Protein AF-A0A6N9YLW7-F1 (afdb_monomer)

pLDDT: mean 79.81, std 13.14, range [43.16, 94.31]

Structure (mmCIF, N/CA/C/O backbone):
data_AF-A0A6N9YLW7-F1
#
_entry.id   AF-A0A6N9YLW7-F1
#
loop_
_atom_site.group_PDB
_atom_site.id
_atom_site.type_symbol
_atom_site.label_atom_id
_atom_site.label_alt_id
_atom_site.label_comp_id
_atom_site.label_asym_id
_atom_site.label_entity_id
_atom_site.label_seq_id
_atom_site.pdbx_PDB_ins_code
_atom_site.Cartn_x
_atom_site.Cartn_y
_atom_site.Cartn_z
_atom_site.occupancy
_atom_site.B_iso_or_equiv
_atom_site.auth_seq_id
_atom_site.auth_comp_id
_atom_site.auth_asym_id
_atom_site.auth_atom_id
_atom_site.pdbx_PDB_model_num
ATOM 1 N N . MET A 1 1 ? 16.457 -6.841 2.985 1.00 51.88 1 MET A N 1
ATOM 2 C CA . MET A 1 1 ? 16.267 -6.088 4.238 1.00 51.88 1 MET A CA 1
ATOM 3 C C . MET A 1 1 ? 15.155 -6.797 4.977 1.00 51.88 1 MET A C 1
ATOM 5 O O . MET A 1 1 ? 14.087 -6.968 4.402 1.00 51.88 1 MET A O 1
ATOM 9 N N . THR A 1 2 ? 15.442 -7.293 6.173 1.00 47.06 2 THR A N 1
ATOM 10 C CA . THR A 1 2 ? 14.496 -8.070 6.980 1.00 47.06 2 THR A CA 1
ATOM 11 C C . THR A 1 2 ? 14.090 -7.180 8.144 1.00 47.06 2 THR A C 1
ATOM 13 O O . THR A 1 2 ? 14.969 -6.694 8.850 1.00 47.06 2 THR A O 1
ATOM 16 N N . SER A 1 3 ? 12.799 -6.882 8.269 1.00 43.56 3 SER A N 1
ATOM 17 C CA . SER A 1 3 ? 12.262 -6.167 9.426 1.00 43.56 3 SER A CA 1
ATOM 18 C C . SER A 1 3 ? 11.921 -7.190 10.507 1.00 43.56 3 SER A C 1
ATOM 20 O O . SER A 1 3 ? 11.307 -8.208 10.204 1.00 43.56 3 SER A O 1
ATOM 22 N N . ASP A 1 4 ? 12.303 -6.924 11.756 1.00 53.84 4 ASP A N 1
ATOM 23 C CA . ASP A 1 4 ? 11.953 -7.757 12.919 1.00 53.84 4 ASP A CA 1
ATOM 24 C C . ASP A 1 4 ? 10.526 -7.476 13.440 1.00 53.84 4 ASP A C 1
ATOM 26 O O . ASP A 1 4 ? 10.102 -8.048 14.444 1.00 53.84 4 ASP A O 1
ATOM 30 N N . VAL A 1 5 ? 9.780 -6.580 12.780 1.00 49.91 5 VAL A N 1
ATOM 31 C CA . VAL A 1 5 ? 8.469 -6.086 13.241 1.00 49.91 5 VAL A CA 1
ATOM 32 C C . VAL A 1 5 ? 7.308 -6.674 12.431 1.00 49.91 5 VAL A C 1
ATOM 34 O O . VAL A 1 5 ? 6.186 -6.736 12.927 1.00 49.91 5 VAL A O 1
ATOM 37 N N . THR A 1 6 ? 7.551 -7.166 11.212 1.00 54.22 6 THR A N 1
ATOM 38 C CA . THR A 1 6 ? 6.516 -7.798 10.376 1.00 54.22 6 THR A CA 1
ATOM 39 C C . THR A 1 6 ? 7.058 -9.050 9.691 1.00 54.22 6 THR A C 1
ATOM 41 O O . THR A 1 6 ? 8.241 -9.127 9.375 1.00 54.22 6 THR A O 1
ATOM 44 N N . THR A 1 7 ? 6.199 -10.030 9.388 1.00 60.72 7 THR A N 1
ATOM 45 C CA . THR A 1 7 ? 6.567 -11.181 8.533 1.00 60.72 7 THR A CA 1
ATOM 46 C C . THR A 1 7 ? 6.935 -10.740 7.107 1.00 60.72 7 THR A C 1
ATOM 48 O O . THR A 1 7 ? 7.427 -11.535 6.302 1.00 60.72 7 THR A O 1
ATOM 51 N N . HIS A 1 8 ? 6.729 -9.461 6.777 1.00 64.81 8 HIS A N 1
ATOM 52 C CA . HIS A 1 8 ? 6.967 -8.939 5.454 1.00 64.81 8 HIS A CA 1
ATOM 53 C C . HIS A 1 8 ? 8.431 -8.593 5.218 1.00 64.81 8 HIS A C 1
ATOM 55 O O . HIS A 1 8 ? 9.020 -7.725 5.859 1.00 64.81 8 HIS A O 1
ATOM 61 N N . THR A 1 9 ? 9.016 -9.269 4.234 1.00 62.50 9 THR A N 1
ATOM 62 C CA . THR A 1 9 ? 10.428 -9.103 3.883 1.00 62.50 9 THR A CA 1
ATOM 63 C C . THR A 1 9 ? 10.563 -8.391 2.541 1.00 62.50 9 THR A C 1
ATOM 65 O O . THR A 1 9 ? 9.782 -8.657 1.624 1.00 62.50 9 THR A O 1
ATOM 68 N N . ALA A 1 10 ? 11.559 -7.506 2.425 1.00 68.94 10 ALA A N 1
ATOM 69 C CA . ALA A 1 10 ? 11.998 -6.945 1.152 1.00 68.94 10 ALA A CA 1
ATOM 70 C C . ALA A 1 10 ? 13.254 -7.681 0.668 1.00 68.94 10 ALA A C 1
ATOM 72 O O . ALA A 1 10 ? 14.323 -7.595 1.294 1.00 68.94 10 ALA A O 1
ATOM 73 N N . THR A 1 11 ? 13.134 -8.381 -0.454 1.00 68.38 11 THR A N 1
ATOM 74 C CA . THR A 1 11 ? 14.220 -9.142 -1.076 1.00 68.38 11 THR A CA 1
ATOM 75 C C . THR A 1 11 ? 14.701 -8.409 -2.316 1.00 68.38 11 THR A C 1
ATOM 77 O O . THR A 1 11 ? 13.911 -7.917 -3.114 1.00 68.38 11 THR A O 1
ATOM 80 N N . ARG A 1 12 ? 16.018 -8.308 -2.468 1.00 70.69 12 ARG A N 1
ATOM 81 C CA . ARG A 1 12 ? 16.645 -7.700 -3.641 1.00 70.69 12 ARG A CA 1
ATOM 82 C C . ARG A 1 12 ? 16.675 -8.729 -4.772 1.00 70.69 12 ARG A C 1
ATOM 84 O O . ARG A 1 12 ? 17.126 -9.850 -4.543 1.00 70.69 12 ARG A O 1
ATOM 91 N N . LEU A 1 13 ? 16.200 -8.344 -5.952 1.00 68.88 13 LEU A N 1
ATOM 92 C CA . LEU A 1 13 ? 16.080 -9.221 -7.119 1.00 68.88 13 LEU A CA 1
ATOM 93 C C . LEU A 1 13 ? 17.311 -9.208 -8.028 1.00 68.88 13 LEU A C 1
ATOM 95 O O . LEU A 1 13 ? 17.555 -10.180 -8.739 1.00 68.88 13 LEU A O 1
ATOM 99 N N . ASP A 1 14 ? 18.084 -8.125 -8.022 1.00 67.94 14 ASP A N 1
ATOM 100 C CA . ASP A 1 14 ? 19.201 -7.925 -8.937 1.00 67.94 14 ASP A CA 1
ATOM 101 C C . ASP A 1 14 ? 20.530 -7.643 -8.219 1.00 67.94 14 ASP A C 1
ATOM 103 O O . ASP A 1 14 ? 20.611 -7.118 -7.101 1.00 67.94 14 ASP A O 1
ATOM 107 N N . CYS A 1 15 ? 21.625 -7.995 -8.893 1.00 64.19 15 CYS A N 1
ATOM 108 C CA . CYS A 1 15 ? 22.974 -7.734 -8.399 1.00 64.19 15 CYS A CA 1
ATOM 109 C C . CYS A 1 15 ? 23.293 -6.231 -8.360 1.00 64.19 15 CYS A C 1
ATOM 111 O O . CYS A 1 15 ? 24.091 -5.819 -7.521 1.00 64.19 15 CYS A O 1
ATOM 113 N N . ASP A 1 16 ? 22.627 -5.411 -9.180 1.00 66.75 16 ASP A N 1
ATOM 114 C CA . ASP A 1 16 ? 22.843 -3.959 -9.269 1.00 66.75 16 ASP A CA 1
ATOM 115 C C . ASP A 1 16 ? 22.109 -3.185 -8.155 1.00 66.75 16 ASP A C 1
ATOM 117 O O . ASP A 1 16 ? 22.674 -2.261 -7.568 1.00 66.75 16 ASP A O 1
ATOM 121 N N . GLY A 1 17 ? 20.965 -3.694 -7.680 1.00 62.91 17 GLY A N 1
ATOM 122 C CA . GLY A 1 17 ? 20.314 -3.285 -6.427 1.00 62.91 17 GLY A CA 1
ATOM 123 C C . GLY A 1 17 ? 19.210 -2.278 -6.527 1.00 62.91 17 GLY A C 1
ATOM 124 O O . GLY A 1 17 ? 18.818 -1.708 -5.495 1.00 62.91 17 GLY A O 1
ATOM 125 N N . ASP A 1 18 ? 18.719 -2.113 -7.739 1.00 75.06 18 ASP A N 1
ATOM 126 C CA . ASP A 1 18 ? 17.647 -1.202 -8.055 1.00 75.06 18 ASP A CA 1
ATOM 127 C C . ASP A 1 18 ? 16.300 -1.923 -8.096 1.00 75.06 18 ASP A C 1
ATOM 129 O O . ASP A 1 18 ? 15.279 -1.246 -8.025 1.00 75.06 18 ASP A O 1
ATOM 133 N N . LEU A 1 19 ? 16.278 -3.264 -8.107 1.00 81.62 19 LEU A N 1
ATOM 134 C CA . LEU A 1 19 ? 15.055 -4.061 -8.164 1.00 81.62 19 LEU A CA 1
ATOM 135 C C . LEU A 1 19 ? 14.818 -4.839 -6.867 1.00 81.62 19 LEU A C 1
ATOM 137 O O . LEU A 1 19 ? 15.679 -5.566 -6.361 1.00 81.62 19 LEU A O 1
ATOM 141 N N . TRP A 1 20 ? 13.610 -4.696 -6.341 1.00 84.75 20 TRP A N 1
ATOM 142 C CA . TRP A 1 20 ? 13.188 -5.251 -5.066 1.00 84.75 20 TRP A CA 1
ATOM 143 C C . TRP A 1 20 ? 11.800 -5.867 -5.179 1.00 84.75 20 TRP A C 1
ATOM 145 O O . TRP A 1 20 ? 10.935 -5.364 -5.886 1.00 84.75 20 TRP A O 1
ATOM 155 N N . GLU A 1 21 ? 11.580 -6.928 -4.420 1.00 85.00 21 GLU A N 1
ATOM 156 C CA . GLU A 1 21 ? 10.269 -7.519 -4.182 1.00 85.00 21 GLU A CA 1
ATOM 157 C C . GLU A 1 21 ? 9.931 -7.419 -2.706 1.00 85.00 21 GLU A C 1
ATOM 159 O O . GLU A 1 21 ? 10.799 -7.561 -1.840 1.00 85.00 21 GLU A O 1
ATOM 164 N N . VAL A 1 22 ? 8.652 -7.209 -2.419 1.00 84.75 22 VAL A N 1
ATOM 165 C CA . VAL A 1 22 ? 8.130 -7.191 -1.057 1.00 84.75 22 VAL A CA 1
ATOM 166 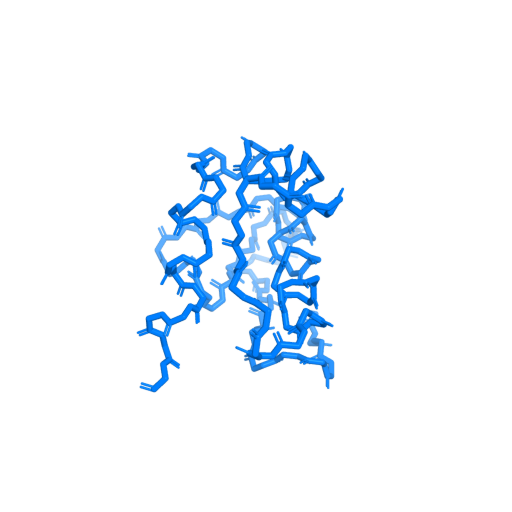C C . VAL A 1 22 ? 7.021 -8.223 -0.958 1.00 84.75 22 VAL A C 1
ATOM 168 O O . VAL A 1 22 ? 6.095 -8.225 -1.756 1.00 84.75 22 VAL A O 1
ATOM 171 N N . THR A 1 23 ? 7.106 -9.094 0.044 1.00 82.19 23 THR A N 1
ATOM 172 C CA . THR A 1 23 ? 6.201 -10.257 0.206 1.00 82.19 23 THR A CA 1
ATOM 173 C C . THR A 1 23 ? 4.692 -9.955 0.170 1.00 82.19 23 THR A C 1
ATOM 175 O O . THR A 1 23 ? 3.939 -10.812 -0.274 1.00 82.19 23 THR A O 1
ATOM 178 N N . TRP A 1 24 ? 4.233 -8.773 0.606 1.00 83.38 24 TRP 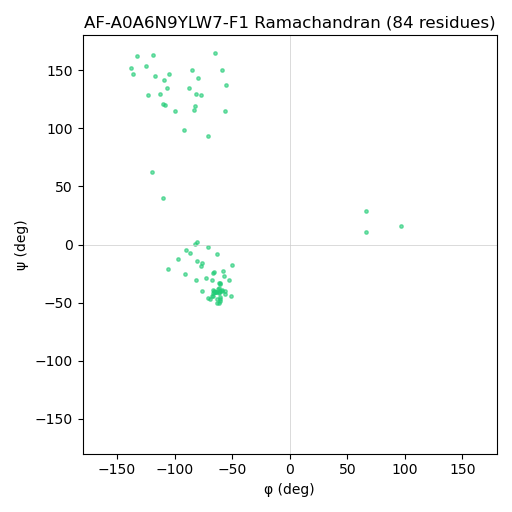A N 1
ATOM 179 C CA . TRP A 1 24 ? 2.808 -8.386 0.555 1.00 83.38 24 TRP A CA 1
ATOM 180 C C . TRP A 1 24 ? 2.394 -7.681 -0.747 1.00 83.38 24 TRP A C 1
ATOM 182 O O . TRP A 1 24 ? 1.215 -7.412 -0.966 1.00 83.38 24 TRP A O 1
ATOM 192 N N . LEU A 1 25 ? 3.357 -7.409 -1.628 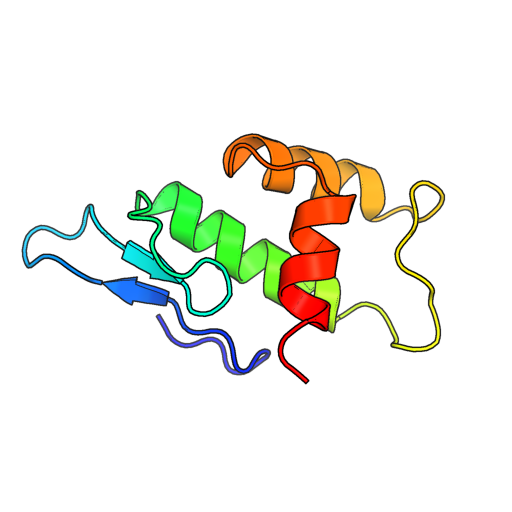1.00 86.69 25 LEU A N 1
ATOM 193 C CA . LEU A 1 25 ? 3.153 -6.941 -2.997 1.00 86.69 25 LEU A CA 1
ATOM 194 C C . LEU A 1 25 ? 3.768 -7.952 -3.972 1.00 86.69 25 LEU A C 1
ATOM 196 O O . LEU A 1 25 ? 4.719 -7.608 -4.683 1.00 86.69 25 LEU A O 1
ATOM 200 N N . PRO A 1 26 ? 3.262 -9.203 -3.997 1.00 78.19 26 PRO A N 1
ATOM 201 C CA . PRO A 1 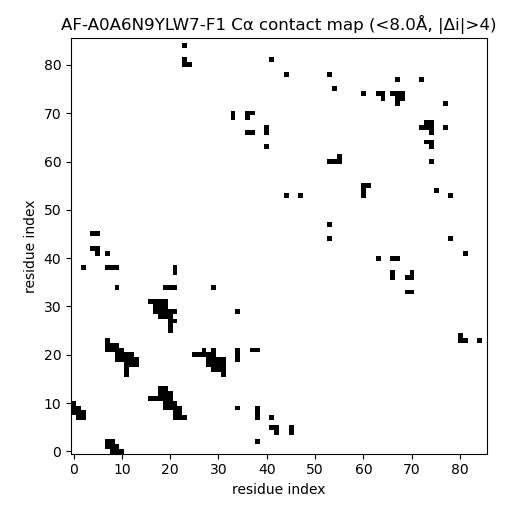26 ? 3.752 -10.197 -4.938 1.00 78.19 26 PRO A CA 1
ATOM 202 C C . PRO A 1 26 ? 3.552 -9.698 -6.376 1.00 78.19 26 PRO A C 1
ATOM 204 O O . PRO A 1 26 ? 2.644 -8.914 -6.660 1.00 78.19 26 PRO A O 1
ATOM 207 N N . ASP A 1 27 ? 4.438 -10.129 -7.272 1.00 82.00 27 ASP A N 1
ATOM 208 C CA . ASP A 1 27 ? 4.432 -9.794 -8.703 1.00 82.00 27 ASP A CA 1
ATOM 209 C C . ASP A 1 27 ? 4.709 -8.318 -9.045 1.00 82.00 27 ASP A C 1
ATOM 211 O O . ASP A 1 27 ? 4.558 -7.902 -10.199 1.00 82.00 27 ASP A O 1
ATOM 215 N N . ARG A 1 28 ? 5.149 -7.507 -8.072 1.00 84.19 28 ARG A N 1
ATOM 216 C CA . ARG A 1 28 ? 5.606 -6.134 -8.323 1.00 84.19 28 ARG A CA 1
ATOM 217 C C . ARG A 1 28 ? 7.109 -6.021 -8.133 1.00 84.19 28 ARG A C 1
ATOM 219 O O . ARG A 1 28 ? 7.632 -6.227 -7.042 1.00 84.19 28 ARG A O 1
ATOM 226 N N . VAL A 1 29 ? 7.778 -5.607 -9.205 1.00 87.06 29 VAL A N 1
ATOM 227 C CA . VAL A 1 29 ? 9.167 -5.161 -9.153 1.00 87.06 29 VAL A CA 1
ATOM 228 C C . VAL A 1 29 ? 9.175 -3.701 -8.720 1.00 87.06 29 VAL A C 1
ATOM 230 O O . VAL A 1 29 ? 8.648 -2.836 -9.418 1.00 87.06 29 VAL A O 1
ATOM 233 N N . LEU A 1 30 ? 9.748 -3.451 -7.551 1.00 87.06 30 LEU A N 1
ATOM 234 C CA . LEU A 1 30 ? 9.829 -2.148 -6.911 1.00 87.06 30 LEU A CA 1
ATOM 235 C C . LEU A 1 30 ? 11.244 -1.591 -7.033 1.00 87.06 30 LEU A C 1
ATOM 237 O O . LEU A 1 30 ? 12.230 -2.326 -6.958 1.00 87.06 30 LEU A O 1
ATOM 241 N N . SER A 1 31 ? 11.350 -0.274 -7.145 1.00 88.06 31 SER A N 1
ATOM 242 C CA . SER A 1 31 ? 12.600 0.424 -6.877 1.00 88.06 31 SER A CA 1
ATOM 243 C C . SER A 1 31 ? 12.988 0.290 -5.404 1.00 88.06 31 SER A C 1
ATOM 245 O O . SER A 1 31 ? 12.162 -0.009 -4.537 1.00 88.06 31 SER A O 1
ATOM 247 N N . ARG A 1 32 ? 14.247 0.599 -5.075 1.00 85.19 32 ARG A N 1
ATOM 248 C CA . ARG A 1 32 ? 14.691 0.679 -3.674 1.00 85.19 32 ARG A CA 1
ATOM 249 C C . ARG A 1 32 ? 13.781 1.575 -2.823 1.00 85.19 32 ARG A C 1
ATOM 251 O O . ARG A 1 32 ? 13.463 1.206 -1.696 1.00 85.19 32 ARG A O 1
ATOM 258 N N . ASN A 1 33 ? 13.400 2.746 -3.334 1.00 88.88 33 ASN A N 1
ATOM 259 C CA . ASN A 1 33 ? 12.587 3.698 -2.577 1.00 88.88 33 ASN A CA 1
ATOM 260 C C . ASN A 1 33 ? 11.178 3.151 -2.344 1.00 88.88 33 ASN A C 1
ATOM 262 O O . ASN A 1 33 ? 10.706 3.178 -1.215 1.00 88.88 33 ASN A O 1
ATOM 266 N N . GLU A 1 34 ? 10.553 2.573 -3.370 1.00 89.69 34 GLU A N 1
ATOM 267 C CA . GLU A 1 34 ? 9.244 1.926 -3.229 1.00 89.69 34 GLU A CA 1
ATOM 268 C C . GLU A 1 34 ? 9.302 0.735 -2.267 1.00 89.69 34 GLU A C 1
ATOM 270 O O . GLU A 1 34 ? 8.397 0.552 -1.462 1.00 89.69 34 GLU A O 1
ATOM 275 N N . ALA A 1 35 ? 10.382 -0.049 -2.277 1.00 88.19 35 ALA A N 1
ATOM 276 C CA . ALA A 1 35 ? 10.555 -1.142 -1.325 1.00 88.19 35 ALA A CA 1
ATOM 277 C C . ALA A 1 35 ? 10.700 -0.646 0.122 1.00 88.19 35 ALA A C 1
ATOM 279 O O . ALA A 1 35 ? 10.124 -1.245 1.029 1.00 88.19 35 ALA A O 1
ATOM 280 N N . ILE A 1 36 ? 11.426 0.456 0.348 1.00 87.38 36 ILE A N 1
ATOM 281 C CA . ILE A 1 36 ? 11.502 1.105 1.666 1.00 87.38 36 ILE A CA 1
ATOM 282 C C . ILE A 1 36 ? 10.110 1.580 2.086 1.00 87.38 36 ILE A C 1
ATOM 284 O O . ILE A 1 36 ? 9.654 1.213 3.167 1.00 87.38 36 ILE A O 1
ATOM 288 N N . THR A 1 37 ? 9.406 2.308 1.215 1.00 91.25 37 THR A N 1
ATOM 289 C CA . THR A 1 37 ? 8.039 2.777 1.474 1.00 91.25 37 THR A CA 1
ATOM 290 C C . THR A 1 37 ? 7.101 1.612 1.796 1.00 91.25 37 THR A C 1
ATOM 292 O O . THR A 1 37 ? 6.333 1.692 2.752 1.00 91.25 37 THR A O 1
ATOM 295 N N . ALA A 1 38 ? 7.190 0.498 1.068 1.00 89.25 38 ALA A N 1
ATOM 296 C CA . ALA A 1 38 ? 6.352 -0.675 1.289 1.00 89.25 38 ALA A CA 1
ATOM 297 C C . ALA A 1 38 ? 6.626 -1.376 2.631 1.00 89.25 38 ALA A C 1
ATOM 299 O O . ALA A 1 38 ? 5.687 -1.818 3.294 1.00 89.25 38 ALA A O 1
ATOM 300 N N . VAL A 1 39 ? 7.888 -1.470 3.060 1.00 88.75 39 VAL A N 1
ATOM 301 C CA . VAL A 1 39 ? 8.233 -2.025 4.381 1.00 88.75 39 VAL A CA 1
ATOM 302 C C . VAL A 1 39 ? 7.776 -1.084 5.495 1.00 88.75 39 VAL A C 1
ATOM 304 O O . VAL A 1 39 ? 7.107 -1.528 6.423 1.00 88.75 39 VAL A O 1
ATOM 307 N N . THR A 1 40 ? 8.049 0.218 5.381 1.00 89.88 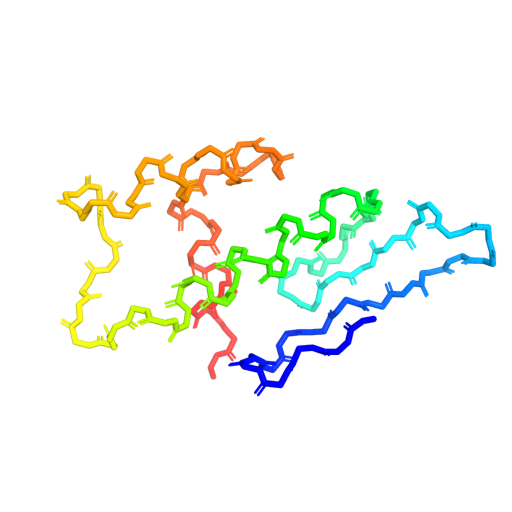40 THR A N 1
ATOM 308 C CA . THR A 1 40 ? 7.620 1.218 6.373 1.00 89.88 40 THR A CA 1
ATOM 309 C C . THR A 1 40 ? 6.097 1.296 6.493 1.00 89.88 40 THR A C 1
ATOM 311 O O . THR A 1 40 ? 5.565 1.437 7.597 1.00 89.88 40 THR A O 1
ATOM 314 N N . PHE A 1 41 ? 5.375 1.156 5.378 1.00 90.38 41 PHE A N 1
ATOM 315 C CA . PHE A 1 41 ? 3.917 1.069 5.375 1.00 90.38 41 PHE A CA 1
ATOM 316 C C . PHE A 1 41 ? 3.437 -0.146 6.180 1.00 90.38 41 PHE A C 1
ATOM 318 O O . PHE A 1 41 ? 2.598 0.007 7.068 1.00 90.38 41 PHE A O 1
ATOM 325 N N . ALA A 1 42 ? 4.013 -1.327 5.930 1.00 88.06 42 ALA A N 1
ATOM 326 C CA . ALA A 1 42 ? 3.675 -2.550 6.655 1.00 88.06 42 ALA A CA 1
ATOM 327 C C . ALA A 1 42 ? 3.957 -2.443 8.164 1.00 88.06 42 ALA A C 1
ATOM 329 O O . ALA A 1 42 ? 3.101 -2.792 8.973 1.00 88.06 42 ALA A O 1
ATOM 330 N N . GLU A 1 43 ? 5.117 -1.908 8.556 1.00 87.25 43 GLU A N 1
ATOM 331 C CA . GLU A 1 43 ? 5.476 -1.688 9.966 1.00 87.25 43 GLU A CA 1
ATOM 332 C C . GLU A 1 43 ? 4.518 -0.719 10.666 1.00 87.25 43 GLU A C 1
ATOM 334 O O . GLU A 1 43 ? 4.119 -0.938 11.812 1.00 87.25 43 GLU A O 1
ATOM 339 N N . THR A 1 44 ? 4.121 0.347 9.969 1.00 88.12 44 THR A N 1
ATOM 340 C CA . THR A 1 44 ? 3.189 1.342 10.505 1.00 88.12 44 THR A CA 1
ATOM 341 C C . THR A 1 44 ? 1.807 0.736 10.714 1.00 88.12 44 THR A C 1
ATOM 343 O O . THR A 1 44 ? 1.210 0.946 11.767 1.00 88.12 44 THR A O 1
ATOM 346 N N . VAL A 1 45 ? 1.316 -0.044 9.746 1.00 87.06 45 VAL A N 1
ATOM 347 C CA . VAL A 1 45 ? 0.048 -0.779 9.855 1.00 87.06 45 VAL A CA 1
ATOM 348 C C . VAL A 1 45 ? 0.094 -1.775 11.015 1.00 87.06 45 VAL A C 1
ATOM 350 O O . VAL A 1 45 ? -0.803 -1.756 11.851 1.00 87.06 45 VAL A O 1
ATOM 353 N N . ALA A 1 46 ? 1.167 -2.561 11.142 1.00 84.88 46 ALA A N 1
ATOM 354 C CA . ALA A 1 46 ? 1.341 -3.522 12.235 1.00 84.88 46 ALA A CA 1
ATOM 355 C C . ALA A 1 46 ? 1.475 -2.871 13.627 1.00 84.88 46 ALA A C 1
ATOM 357 O O . ALA A 1 46 ? 1.188 -3.505 14.641 1.00 84.88 46 ALA A O 1
ATOM 358 N N . SER A 1 47 ? 1.905 -1.607 13.689 1.00 84.94 47 SER A N 1
ATOM 359 C CA . SER A 1 47 ? 2.011 -0.840 14.938 1.00 84.94 47 SER A CA 1
ATOM 360 C C . SER A 1 47 ? 0.671 -0.259 15.406 1.00 84.94 47 SER A C 1
ATOM 362 O O . SER A 1 47 ? 0.562 0.190 16.551 1.00 84.94 47 SER A O 1
ATOM 364 N N . VAL A 1 48 ? -0.352 -0.236 14.544 1.00 83.62 48 VAL A N 1
ATOM 365 C CA . VAL A 1 48 ? -1.710 0.139 14.946 1.00 83.62 48 VAL 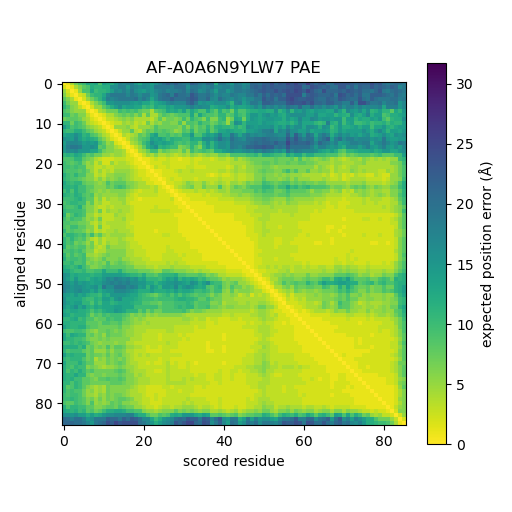A CA 1
ATOM 366 C C . VAL A 1 48 ? -2.333 -1.046 15.693 1.00 83.62 48 VAL A C 1
ATOM 368 O O . VAL A 1 48 ? -2.307 -2.164 15.180 1.00 83.62 48 VAL A O 1
ATOM 371 N N . PRO A 1 49 ? -2.888 -0.849 16.906 1.00 79.19 49 PRO A N 1
ATOM 372 C CA . PRO A 1 49 ? -3.514 -1.939 17.648 1.00 79.19 49 PRO A CA 1
ATOM 373 C C . PRO A 1 49 ? -4.597 -2.618 16.807 1.00 79.19 49 PRO A C 1
ATOM 375 O O . PRO A 1 49 ? -5.414 -1.919 16.220 1.00 79.19 49 PRO A O 1
ATOM 378 N N . ALA A 1 50 ? -4.665 -3.951 16.811 1.00 70.06 50 ALA A N 1
ATOM 379 C CA . ALA A 1 50 ? -5.653 -4.707 16.026 1.00 70.06 50 ALA A CA 1
ATOM 380 C C . ALA A 1 50 ? -7.119 -4.339 16.352 1.00 70.06 50 ALA A C 1
ATOM 382 O O . ALA A 1 50 ? -8.013 -4.516 15.533 1.00 70.06 50 ALA A O 1
ATOM 383 N N . GLU A 1 51 ? -7.374 -3.797 17.546 1.00 66.94 51 GLU A N 1
ATOM 384 C CA . GLU A 1 51 ? -8.692 -3.289 17.959 1.00 66.94 51 GLU A CA 1
ATOM 385 C C . GLU A 1 51 ? -9.037 -1.920 17.336 1.00 66.94 51 GLU A C 1
ATOM 387 O O . GLU A 1 51 ? -10.186 -1.475 17.361 1.00 66.94 51 GLU A O 1
ATOM 392 N N . SER A 1 52 ? -8.036 -1.226 16.791 1.00 72.25 52 SER A N 1
ATOM 393 C CA . SER A 1 52 ? -8.181 0.046 16.091 1.00 72.25 52 SER A CA 1
ATOM 394 C C . SER A 1 52 ? -8.373 -0.211 14.604 1.00 72.25 52 S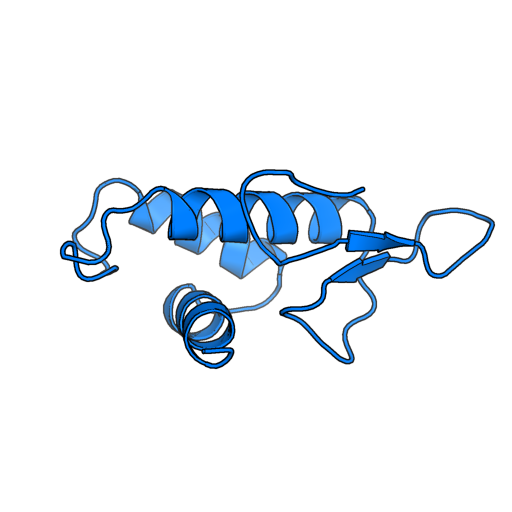ER A C 1
ATOM 396 O O . SER A 1 52 ? -7.421 -0.387 13.857 1.00 72.25 52 SER A O 1
ATOM 398 N N . ASP A 1 53 ? -9.629 -0.180 14.176 1.00 73.31 53 ASP A N 1
ATOM 399 C CA . ASP A 1 53 ? -9.999 -0.250 12.765 1.00 73.31 53 ASP A CA 1
ATOM 400 C C . ASP A 1 53 ? -9.303 0.872 11.955 1.00 73.31 53 ASP A C 1
ATOM 402 O O . ASP A 1 53 ? -9.498 2.071 12.206 1.00 73.31 53 ASP A O 1
ATOM 406 N N . LEU A 1 54 ? -8.423 0.455 11.035 1.00 81.56 54 LEU A N 1
ATOM 407 C CA . LEU A 1 54 ? -7.569 1.299 10.198 1.00 81.56 54 LEU A CA 1
ATOM 408 C C . LEU A 1 54 ? -8.418 2.023 9.152 1.00 81.56 54 LEU A C 1
ATOM 410 O O . LEU A 1 54 ? -8.690 1.519 8.065 1.00 81.56 54 LEU A O 1
ATOM 414 N N . ARG A 1 55 ? -8.835 3.247 9.485 1.00 81.12 55 ARG A N 1
ATOM 415 C CA . ARG A 1 55 ? -9.788 4.025 8.682 1.00 81.12 55 ARG A CA 1
ATOM 416 C C . ARG A 1 55 ? -9.350 5.474 8.445 1.00 81.12 55 ARG A C 1
ATOM 418 O O . ARG A 1 55 ? -8.577 6.012 9.243 1.00 81.12 55 ARG A O 1
ATOM 425 N N . PRO A 1 56 ? -9.943 6.168 7.448 1.00 78.19 56 PRO A N 1
ATOM 426 C CA . PRO A 1 56 ? -9.679 7.577 7.132 1.00 78.19 56 PRO A CA 1
ATOM 427 C C . PRO A 1 56 ? -9.723 8.599 8.274 1.00 78.19 56 PRO A C 1
ATOM 429 O O . PRO A 1 56 ? -9.203 9.700 8.122 1.00 78.19 56 PRO A O 1
ATOM 432 N N . GLY A 1 57 ? -10.340 8.258 9.407 1.00 81.44 57 GLY A N 1
ATOM 433 C CA . GLY A 1 57 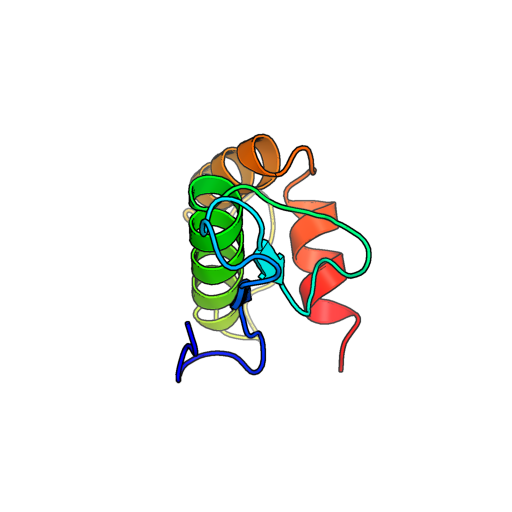? -10.421 9.124 10.584 1.00 81.44 57 GLY A CA 1
ATOM 434 C C . GLY A 1 57 ? -9.233 9.035 11.548 1.00 81.44 57 GLY A C 1
ATOM 435 O O . GLY A 1 57 ? -9.191 9.809 12.501 1.00 81.44 57 GLY A O 1
ATOM 436 N N . LEU A 1 58 ? -8.294 8.101 11.356 1.00 84.81 58 LEU A N 1
ATOM 437 C CA . LEU A 1 58 ? -7.123 7.990 12.228 1.00 84.81 58 LEU A CA 1
ATOM 438 C C . LEU A 1 58 ? -6.048 9.030 11.858 1.00 84.81 58 LEU A C 1
ATOM 440 O O . LEU A 1 58 ? -5.810 9.254 10.671 1.00 84.81 58 LEU A O 1
ATOM 444 N N . PRO A 1 59 ? -5.318 9.604 12.837 1.00 87.56 59 PRO A N 1
ATOM 445 C CA . PRO A 1 59 ? -4.244 10.568 12.567 1.00 87.56 59 PRO A CA 1
ATOM 446 C C . PRO A 1 59 ? -3.132 10.042 11.650 1.00 87.56 59 PRO A C 1
ATOM 448 O O . PRO A 1 59 ? -2.484 10.824 10.962 1.00 87.56 59 PRO A O 1
ATOM 451 N N . VAL A 1 60 ? -2.916 8.724 11.630 1.00 88.50 60 VAL A N 1
ATOM 452 C CA . VAL A 1 60 ? -1.913 8.062 10.780 1.00 88.50 60 VAL A CA 1
ATOM 453 C C . VAL A 1 60 ? -2.363 7.935 9.318 1.00 88.50 60 VAL A C 1
ATOM 455 O O . VAL A 1 60 ? -1.538 7.764 8.424 1.00 88.50 60 VAL A O 1
ATOM 458 N N . TRP A 1 61 ? -3.664 8.061 9.040 1.00 89.50 61 TRP A N 1
ATOM 459 C CA . TRP A 1 61 ? -4.221 7.790 7.717 1.00 89.50 61 TRP A CA 1
ATOM 460 C C . TRP A 1 61 ? -3.681 8.678 6.588 1.00 89.50 61 TRP A C 1
ATOM 462 O O . TRP A 1 61 ? -3.390 8.138 5.522 1.00 89.50 61 TRP A O 1
ATOM 472 N N . PRO A 1 62 ? -3.494 10.003 6.759 1.00 92.25 62 PRO A N 1
ATOM 473 C CA . PRO A 1 62 ? -2.911 10.834 5.705 1.00 92.25 62 PRO A CA 1
ATOM 474 C C . PRO A 1 62 ? -1.497 10.391 5.316 1.00 92.25 62 PRO A C 1
ATOM 476 O O . PRO A 1 62 ? -1.128 10.472 4.147 1.00 92.25 62 PRO A O 1
ATOM 479 N N . VAL A 1 63 ? -0.726 9.885 6.284 1.00 91.75 63 VAL A N 1
ATOM 480 C CA . VAL A 1 63 ? 0.628 9.370 6.053 1.00 91.75 63 VAL A CA 1
ATOM 481 C C . VAL A 1 63 ? 0.566 8.056 5.271 1.00 91.75 63 VAL A C 1
ATOM 483 O O . VAL A 1 63 ? 1.234 7.922 4.248 1.00 91.75 63 VAL A O 1
ATOM 486 N N . LEU A 1 64 ? -0.317 7.133 5.671 1.00 91.50 64 LEU A N 1
ATOM 487 C CA . LEU A 1 64 ? -0.571 5.897 4.923 1.00 91.50 64 LEU A CA 1
ATOM 488 C C . LEU A 1 64 ? -1.051 6.186 3.493 1.00 91.50 64 LEU A C 1
ATOM 490 O O . LEU A 1 64 ? -0.620 5.530 2.552 1.00 91.50 64 LEU A O 1
ATOM 494 N N . ALA A 1 65 ? -1.908 7.189 3.301 1.00 92.56 65 ALA A N 1
ATOM 495 C CA . ALA A 1 65 ? -2.391 7.579 1.980 1.00 92.56 65 ALA A CA 1
ATOM 496 C C . ALA A 1 65 ? -1.267 8.091 1.068 1.00 92.56 65 ALA A C 1
ATOM 498 O O . ALA A 1 65 ? -1.249 7.745 -0.112 1.00 92.56 65 ALA A O 1
ATOM 499 N N . ALA A 1 66 ? -0.330 8.877 1.606 1.00 93.44 66 ALA A N 1
ATOM 500 C CA . ALA A 1 66 ? 0.821 9.362 0.851 1.00 93.44 66 ALA A CA 1
ATOM 501 C C . ALA A 1 66 ? 1.719 8.202 0.390 1.00 93.44 66 ALA A C 1
ATOM 503 O O . ALA A 1 66 ? 1.993 8.077 -0.801 1.00 93.44 66 ALA A O 1
ATOM 504 N N . TRP A 1 67 ? 2.086 7.302 1.305 1.00 94.31 67 TRP A N 1
ATOM 505 C CA . TRP A 1 67 ? 2.912 6.132 0.991 1.00 94.31 67 TRP A CA 1
ATOM 506 C C . TRP A 1 67 ? 2.223 5.136 0.062 1.00 94.31 67 TRP A C 1
ATOM 508 O O . TRP A 1 67 ? 2.842 4.634 -0.869 1.00 94.31 67 TRP A O 1
ATOM 518 N N . ALA A 1 68 ? 0.927 4.879 0.250 1.00 92.69 68 ALA A N 1
ATOM 519 C CA . ALA A 1 68 ? 0.169 4.066 -0.694 1.00 92.69 68 ALA A CA 1
ATOM 520 C C . ALA A 1 68 ? 0.194 4.691 -2.098 1.00 92.69 68 ALA A C 1
ATOM 522 O O . ALA A 1 68 ? 0.373 3.974 -3.080 1.00 92.69 68 ALA A O 1
ATOM 523 N N . GLY A 1 69 ? 0.100 6.022 -2.189 1.00 93.12 69 GLY A N 1
ATOM 524 C CA . GLY A 1 69 ? 0.229 6.760 -3.443 1.00 93.12 69 GLY A CA 1
ATOM 525 C C . GLY A 1 69 ? 1.590 6.578 -4.121 1.00 93.12 69 GLY A C 1
ATOM 526 O O . GLY A 1 69 ? 1.629 6.384 -5.334 1.00 93.12 69 GLY A O 1
ATOM 527 N N . GLU A 1 70 ? 2.687 6.563 -3.359 1.00 92.38 70 GLU A N 1
ATOM 528 C CA . GLU A 1 70 ? 4.029 6.251 -3.883 1.00 92.38 70 GLU A CA 1
ATOM 529 C C . GLU A 1 70 ? 4.108 4.836 -4.472 1.00 92.38 70 GLU A C 1
ATOM 531 O O . GLU A 1 70 ? 4.786 4.622 -5.469 1.00 92.38 70 GLU A O 1
ATOM 536 N N . LEU A 1 71 ? 3.360 3.887 -3.906 1.00 91.00 71 LEU A N 1
ATOM 537 C CA . LEU A 1 71 ? 3.246 2.516 -4.411 1.00 91.00 71 LEU A CA 1
ATOM 538 C C . LEU A 1 71 ? 2.219 2.384 -5.550 1.00 91.00 71 LEU A C 1
ATOM 540 O O . LEU A 1 71 ? 1.969 1.281 -6.043 1.00 91.00 71 LEU A O 1
ATOM 544 N N . GLY A 1 72 ? 1.570 3.475 -5.966 1.00 92.56 72 GLY A N 1
ATOM 545 C CA . GLY A 1 72 ? 0.497 3.455 -6.961 1.00 92.56 72 GLY A CA 1
ATOM 546 C C . GLY A 1 72 ? -0.766 2.724 -6.488 1.00 92.56 72 GLY A C 1
ATOM 547 O O . GLY A 1 72 ? -1.477 2.136 -7.301 1.00 92.56 72 GLY A O 1
ATOM 548 N N . LEU A 1 73 ? -1.027 2.719 -5.180 1.00 92.62 73 LEU A N 1
ATOM 549 C CA . LEU A 1 73 ? -2.170 2.079 -4.531 1.00 92.62 73 LEU A CA 1
ATOM 550 C C . LEU A 1 73 ? -3.036 3.107 -3.799 1.00 92.62 73 LEU A C 1
ATOM 552 O O . LEU A 1 73 ? -2.621 4.223 -3.493 1.00 92.62 73 LEU A O 1
ATOM 556 N N . THR A 1 74 ? -4.264 2.710 -3.469 1.00 92.81 74 THR A N 1
ATOM 557 C CA . THR A 1 74 ? -5.060 3.434 -2.473 1.00 92.81 74 THR A CA 1
ATOM 558 C C . THR A 1 74 ? -4.697 2.931 -1.072 1.00 92.81 74 THR A C 1
ATOM 560 O O . THR A 1 74 ? -4.358 1.754 -0.926 1.00 92.81 74 THR A O 1
ATOM 563 N N . PRO A 1 75 ? -4.794 3.765 -0.018 1.00 88.19 75 PRO A N 1
ATOM 564 C CA . PRO A 1 75 ? -4.498 3.328 1.349 1.00 88.19 75 PRO A CA 1
ATOM 565 C C . PRO A 1 75 ? -5.344 2.124 1.777 1.00 88.19 75 PRO A C 1
ATOM 567 O O . PRO A 1 75 ? -4.817 1.193 2.371 1.00 88.19 75 PRO A O 1
ATOM 570 N N . ALA A 1 76 ? -6.628 2.091 1.405 1.00 88.25 76 ALA A N 1
ATOM 571 C CA . ALA A 1 76 ? -7.506 0.961 1.706 1.00 88.25 76 ALA A CA 1
ATOM 572 C C . ALA A 1 76 ? -7.072 -0.335 0.998 1.00 88.25 76 ALA A C 1
ATOM 574 O O . ALA A 1 76 ? -7.088 -1.396 1.610 1.00 88.25 76 ALA A O 1
ATOM 575 N N . ALA A 1 77 ? -6.651 -0.259 -0.272 1.00 89.56 77 ALA A N 1
ATOM 576 C CA . ALA A 1 77 ? -6.153 -1.431 -0.990 1.00 89.56 77 ALA A CA 1
ATOM 577 C C . ALA A 1 77 ? -4.837 -1.944 -0.391 1.00 89.56 77 ALA A C 1
ATOM 579 O O . ALA A 1 77 ? -4.666 -3.147 -0.233 1.00 89.56 77 ALA A O 1
ATOM 580 N N . ALA A 1 78 ? -3.928 -1.036 -0.027 1.00 89.81 78 ALA A N 1
ATOM 581 C CA . ALA A 1 78 ? -2.658 -1.398 0.588 1.00 89.81 78 ALA A CA 1
ATOM 582 C C . ALA A 1 78 ? -2.847 -2.063 1.966 1.00 89.81 78 ALA A C 1
ATOM 584 O O . ALA A 1 78 ? -2.206 -3.071 2.239 1.00 89.81 78 ALA A O 1
ATOM 585 N N . VAL A 1 79 ? -3.771 -1.562 2.798 1.00 87.88 79 VAL A N 1
ATOM 586 C CA . VAL A 1 79 ? -4.136 -2.212 4.073 1.00 87.88 79 VAL A CA 1
ATOM 587 C C . VAL A 1 79 ? -4.747 -3.595 3.830 1.00 87.88 79 VAL A C 1
ATOM 589 O O . VAL A 1 79 ? -4.303 -4.564 4.436 1.00 87.88 79 VAL A O 1
ATOM 592 N N . ALA A 1 80 ? -5.689 -3.723 2.891 1.00 86.44 80 ALA A N 1
ATOM 593 C CA . ALA A 1 80 ? -6.325 -5.008 2.593 1.00 86.44 80 ALA A CA 1
ATOM 594 C C . ALA A 1 80 ? -5.330 -6.084 2.114 1.00 86.44 80 ALA A C 1
ATOM 596 O O . ALA A 1 80 ? -5.502 -7.262 2.419 1.00 86.44 80 ALA A O 1
ATOM 597 N N . LEU A 1 81 ? -4.278 -5.695 1.383 1.00 86.56 81 LEU A N 1
ATOM 598 C CA . LEU A 1 81 ? -3.213 -6.611 0.956 1.00 86.56 81 LEU A CA 1
ATOM 599 C C . LEU A 1 81 ? -2.368 -7.129 2.130 1.00 86.56 81 LEU A C 1
ATOM 601 O O . LEU A 1 81 ? -1.892 -8.260 2.075 1.00 86.56 81 LEU A O 1
ATOM 605 N N . LEU A 1 82 ? -2.208 -6.332 3.190 1.00 84.38 82 LEU A N 1
ATOM 606 C CA . LEU A 1 82 ? -1.527 -6.752 4.419 1.00 84.38 82 LEU A CA 1
ATOM 607 C C . LEU A 1 82 ? -2.410 -7.657 5.285 1.00 84.38 82 LEU A C 1
ATOM 609 O O . LEU A 1 82 ? -1.927 -8.647 5.825 1.00 84.38 82 LEU A O 1
ATOM 613 N N . GLU A 1 83 ? -3.703 -7.349 5.391 1.00 77.88 83 GLU A N 1
ATOM 614 C CA . GLU A 1 83 ? -4.663 -8.14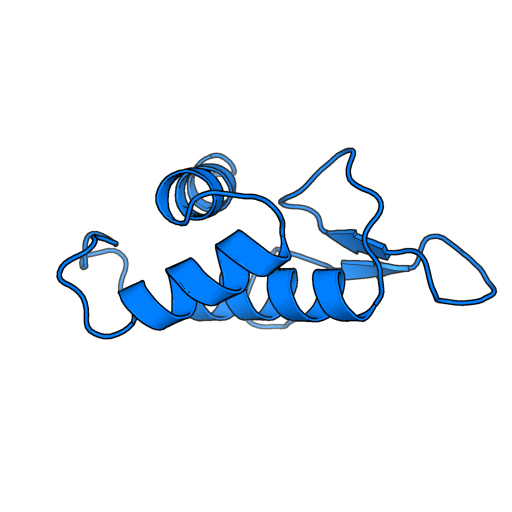8 6.170 1.00 77.88 83 GLU A CA 1
ATOM 615 C C . GLU A 1 83 ? -5.015 -9.483 5.492 1.00 77.88 83 GLU A C 1
ATOM 617 O O . GLU A 1 83 ? -5.318 -10.466 6.164 1.00 77.88 83 GLU A O 1
ATOM 622 N N . GLY A 1 84 ? -4.953 -9.551 4.158 1.00 65.56 84 GLY A N 1
ATOM 623 C CA . GLY A 1 84 ? -5.304 -10.738 3.371 1.00 65.56 84 GLY A CA 1
ATOM 624 C C . GLY A 1 84 ? -4.326 -11.918 3.466 1.00 65.56 84 GLY A C 1
ATOM 625 O O . GLY A 1 84 ? -4.588 -12.954 2.859 1.00 65.56 84 GLY A O 1
ATOM 626 N N . CYS A 1 85 ? -3.218 -11.786 4.203 1.00 49.03 85 CYS A N 1
ATOM 627 C CA . CYS A 1 85 ? -2.192 -12.820 4.376 1.00 49.03 85 CYS A CA 1
ATOM 628 C C . CYS A 1 85 ? -2.171 -13.402 5.809 1.00 49.03 85 CYS A C 1
ATOM 630 O O . CYS A 1 85 ? -1.092 -13.623 6.366 1.00 49.03 85 CYS A O 1
ATOM 632 N N . GLN A 1 86 ? -3.347 -13.620 6.415 1.00 43.16 86 GLN A N 1
ATOM 633 C CA . GLN A 1 86 ? -3.510 -14.296 7.715 1.00 43.16 86 GLN A CA 1
ATOM 634 C C . GLN A 1 86 ? -3.839 -15.786 7.585 1.00 43.16 86 GLN A C 1
ATOM 636 O O . GLN A 1 86 ? -4.680 -16.142 6.728 1.00 43.16 86 GLN A O 1
#

Foldseek 3Di:
DDDPQDPWDWDADDPVRQWIDIPLPPPDTHGPVLSVLLVVLLNVLSPPPPVDDDDPPDPCQVVLQVSCVVVVHGSVVSSCSSVVPD

Organism: NCBI:txid1783498

Secondary structure (DSSP, 8-state):
-B-SSSS-BEEE-SSSS--EEETTEEEEEE-HHHHHHHHHHHHHHHHS-TTS---TTSTTHHHHHHHHHHTTS-HHHHHHHHHTT-

Solvent-accessible surface area (backbone atoms only — not comparable to full-atom values): 5115 Å² total; per-residue (Å²): 93,78,54,97,77,44,96,55,36,39,47,72,76,45,95,89,56,56,36,21,37,35,67,66,47,71,99,44,85,26,43,54,66,46,41,50,45,53,48,53,50,51,46,55,59,67,68,48,56,89,88,55,78,90,45,87,86,44,90,62,33,67,58,47,37,53,48,20,46,72,68,76,41,50,40,69,58,52,52,48,44,60,64,71,75,117

Radius of gyration: 12.65 Å; Cα contacts (8 Å, |Δi|>4): 102; chains: 1; bounding box: 33×25×27 Å

Mean predicted aligned error: 7.0 Å

Sequence (86 aa):
MTSDVTTHTATRLDCDGDLWEVTWLPDRVLSRNEAITAVTFAETVASVPAESDLRPGLPVWPVLAAWAGELGLTPAAAVALLEGCQ